Protein AF-A0A7W9N186-F1 (afdb_monomer_lite)

Radius of gyration: 28.26 Å; chains: 1; bounding box: 54×53×99 Å

Sequence (153 aa):
MPAFASPSAPASRRRRRALAALLAVVVVVHLVVLYLPGNDVPQTGFEVPGLDKAIHVLAFAVPTWAAVRLGSSWWWALPFAVHAPVSEAVQHAWVPLRTGDAWDMVADLAGVVLGAALAWRAVRREVEAPGEVGEVGEVGRGDRIGGSGRPGV

Structure (mmCIF, N/CA/C/O backbone):
data_AF-A0A7W9N186-F1
#
_entry.id   AF-A0A7W9N186-F1
#
loop_
_atom_site.group_PDB
_atom_site.id
_atom_site.type_symbol
_atom_site.label_atom_id
_atom_site.label_alt_id
_atom_site.label_comp_id
_atom_site.label_asym_id
_atom_site.label_entity_id
_atom_site.label_seq_id
_atom_site.pdbx_PDB_ins_code
_atom_site.Cartn_x
_atom_site.Cartn_y
_atom_site.Cartn_z
_atom_site.occupancy
_atom_site.B_iso_or_equiv
_atom_site.auth_seq_id
_atom_site.auth_comp_id
_atom_site.auth_asym_id
_atom_site.auth_atom_id
_atom_site.pdbx_PDB_model_num
ATOM 1 N N . MET A 1 1 ? -30.968 0.564 40.160 1.00 49.94 1 MET A N 1
ATOM 2 C CA . MET A 1 1 ? -29.698 0.195 39.500 1.00 49.94 1 MET A CA 1
ATOM 3 C C . MET A 1 1 ? -29.738 0.752 38.086 1.00 49.94 1 MET A C 1
ATOM 5 O O . MET A 1 1 ? -30.645 0.351 37.365 1.00 49.94 1 MET A O 1
ATOM 9 N N . PRO A 1 2 ? -28.892 1.720 37.699 1.00 51.88 2 PRO A N 1
ATOM 10 C CA . PRO A 1 2 ? -28.936 2.245 36.340 1.00 51.88 2 PRO A CA 1
ATOM 11 C C . PRO A 1 2 ? -28.386 1.189 35.373 1.00 51.88 2 PRO A C 1
ATOM 13 O O . PRO A 1 2 ? -27.318 0.621 35.593 1.00 51.88 2 PRO A O 1
ATOM 16 N N . ALA A 1 3 ? -29.157 0.890 34.331 1.00 57.31 3 ALA A N 1
ATOM 17 C CA . ALA A 1 3 ? -28.749 -0.000 33.258 1.00 57.31 3 ALA A CA 1
ATOM 18 C C . ALA A 1 3 ? -27.719 0.724 32.381 1.00 57.31 3 ALA A C 1
ATOM 20 O O . ALA A 1 3 ? -28.034 1.740 31.762 1.00 57.31 3 ALA A O 1
ATOM 21 N N . PHE A 1 4 ? -26.492 0.206 32.320 1.00 60.34 4 PHE A N 1
ATOM 22 C CA . PHE A 1 4 ? -25.517 0.648 31.330 1.00 60.34 4 PHE A CA 1
ATOM 23 C C . PHE A 1 4 ? -26.058 0.320 29.934 1.00 60.34 4 PHE A C 1
ATOM 25 O O . PHE A 1 4 ? -26.233 -0.850 29.583 1.00 60.34 4 PHE A O 1
ATOM 32 N N . ALA A 1 5 ? -26.346 1.351 29.139 1.00 54.47 5 ALA A N 1
ATOM 33 C CA . ALA A 1 5 ? -26.659 1.183 27.729 1.00 54.47 5 ALA A CA 1
ATOM 34 C C . ALA A 1 5 ? -25.473 0.478 27.055 1.00 54.47 5 ALA A C 1
ATOM 36 O O . ALA A 1 5 ? -24.357 0.995 27.026 1.00 54.47 5 ALA A O 1
ATOM 37 N N . SER A 1 6 ? -25.699 -0.735 26.551 1.00 54.97 6 SER A N 1
ATOM 38 C CA . SER A 1 6 ? -24.671 -1.455 25.804 1.00 54.97 6 SER A CA 1
ATOM 39 C C . SER A 1 6 ? -24.334 -0.662 24.536 1.00 54.97 6 SER A C 1
ATOM 41 O O . SER A 1 6 ? -25.259 -0.205 23.857 1.00 54.97 6 SER A O 1
ATOM 43 N N . PRO A 1 7 ? -23.048 -0.494 24.175 1.00 55.56 7 PRO A N 1
ATOM 44 C CA . PRO A 1 7 ? -22.680 0.190 22.943 1.00 55.56 7 PRO A CA 1
ATOM 45 C C . PRO A 1 7 ? -23.362 -0.463 21.733 1.00 55.56 7 PRO A C 1
ATOM 47 O O . PRO A 1 7 ? -23.608 -1.672 21.702 1.00 55.56 7 PRO A O 1
ATOM 50 N N . SER A 1 8 ? -23.665 0.347 20.719 1.00 53.75 8 SER A N 1
ATOM 51 C CA . SER A 1 8 ? -24.401 -0.021 19.507 1.00 53.75 8 SER A CA 1
ATOM 52 C C . SER A 1 8 ? -23.655 -1.066 18.651 1.00 53.75 8 SER A C 1
ATOM 54 O O . SER A 1 8 ? -23.063 -0.783 17.608 1.00 53.75 8 SER A O 1
ATOM 56 N N . ALA A 1 9 ? -23.754 -2.337 19.051 1.00 62.69 9 ALA A N 1
ATOM 57 C CA . ALA A 1 9 ? -23.186 -3.514 18.388 1.00 62.69 9 ALA A CA 1
ATOM 58 C C . ALA A 1 9 ? -23.386 -3.625 16.850 1.00 62.69 9 ALA A C 1
ATOM 60 O O . ALA A 1 9 ? -22.515 -4.201 16.190 1.00 62.69 9 ALA A O 1
ATOM 61 N N . PRO A 1 10 ? -24.471 -3.125 16.212 1.00 67.56 10 PRO A N 1
ATOM 62 C CA . PRO A 1 10 ? -24.579 -3.162 14.749 1.00 67.56 10 PRO A CA 1
ATOM 63 C C . PRO A 1 10 ? -23.623 -2.203 14.016 1.00 67.56 10 PRO A C 1
ATOM 65 O O . PRO A 1 10 ? -23.173 -2.537 12.916 1.00 67.56 10 PRO A O 1
ATOM 68 N N . ALA A 1 11 ? -23.277 -1.048 14.594 1.00 73.75 11 ALA A N 1
ATOM 69 C CA . ALA A 1 11 ? -22.436 -0.044 13.933 1.00 73.75 11 ALA A CA 1
ATOM 70 C C . ALA A 1 11 ? -20.978 -0.520 13.796 1.00 73.75 11 ALA A C 1
ATOM 72 O O . ALA A 1 11 ? -20.377 -0.413 12.724 1.00 73.75 11 ALA A O 1
ATOM 73 N N . SER A 1 12 ? -20.437 -1.153 14.843 1.00 82.25 12 SE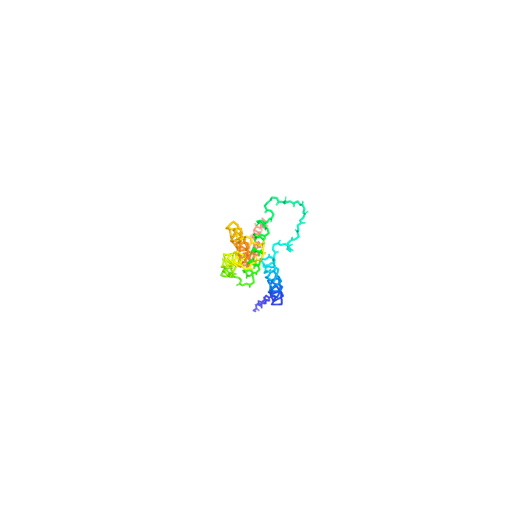R A N 1
ATOM 74 C CA . SER A 1 12 ? -19.079 -1.714 14.839 1.00 82.25 12 SER A CA 1
ATOM 75 C C . SER A 1 12 ? -18.922 -2.868 13.840 1.00 82.25 12 SER A C 1
ATOM 77 O O . SER A 1 12 ? -17.916 -2.944 13.127 1.00 82.25 12 SER A O 1
ATOM 79 N N . ARG A 1 13 ? -19.942 -3.730 13.710 1.00 89.19 13 ARG A N 1
ATOM 80 C CA . ARG A 1 13 ? -19.977 -4.808 12.706 1.00 89.19 13 ARG A CA 1
ATOM 81 C C . ARG A 1 13 ? -20.021 -4.273 11.276 1.00 89.19 13 ARG A C 1
ATOM 83 O O . ARG A 1 13 ? -19.281 -4.773 10.431 1.00 89.19 13 ARG A O 1
ATOM 90 N N . ARG A 1 14 ? -20.843 -3.254 10.996 1.00 91.81 14 ARG A N 1
ATOM 91 C CA . ARG A 1 14 ? -20.904 -2.612 9.668 1.00 91.81 14 ARG A CA 1
ATOM 92 C C . ARG A 1 14 ? -19.562 -1.993 9.281 1.00 91.81 14 ARG A C 1
ATOM 94 O O . ARG A 1 14 ? -19.078 -2.263 8.187 1.00 91.81 14 ARG A O 1
ATOM 101 N N . ARG A 1 15 ? -18.919 -1.261 10.198 1.00 91.19 15 ARG A N 1
ATOM 102 C CA . ARG A 1 15 ? -17.581 -0.683 9.983 1.00 91.19 15 ARG A CA 1
ATOM 103 C C . ARG A 1 15 ? -16.527 -1.750 9.684 1.00 91.19 15 ARG A C 1
ATOM 105 O O . ARG A 1 15 ? -15.769 -1.594 8.735 1.00 91.19 15 ARG A O 1
ATOM 112 N N . ARG A 1 16 ? -16.485 -2.846 10.452 1.00 93.62 16 ARG A N 1
ATOM 113 C CA . ARG A 1 16 ? -15.552 -3.961 10.193 1.00 93.62 16 ARG A CA 1
ATOM 114 C C . ARG A 1 16 ? -15.772 -4.590 8.816 1.00 93.62 16 ARG A C 1
ATOM 116 O O . ARG A 1 16 ? -14.800 -4.821 8.111 1.00 93.62 16 ARG A O 1
ATOM 123 N N . ARG A 1 17 ? -17.026 -4.822 8.412 1.00 96.12 17 ARG A N 1
ATOM 124 C CA . ARG A 1 17 ? -17.348 -5.344 7.071 1.00 96.12 17 ARG A CA 1
ATOM 125 C C . ARG A 1 17 ? -16.917 -4.386 5.963 1.00 96.12 17 ARG A C 1
ATOM 127 O O . ARG A 1 17 ? -16.336 -4.838 4.987 1.00 96.12 17 ARG A O 1
ATOM 134 N N . ALA A 1 18 ? -17.152 -3.086 6.133 1.00 95.75 18 ALA A N 1
ATOM 135 C CA . ALA A 1 18 ? -16.714 -2.075 5.175 1.00 95.75 18 ALA A CA 1
ATOM 136 C C . ALA A 1 18 ? -15.183 -2.034 5.044 1.00 95.75 18 ALA A C 1
ATOM 138 O O . ALA A 1 18 ? -14.674 -2.007 3.932 1.00 95.75 18 ALA A O 1
ATOM 139 N N . LEU A 1 19 ? -14.448 -2.103 6.160 1.00 95.31 19 LEU A N 1
ATOM 140 C CA . LEU A 1 19 ? -12.982 -2.177 6.147 1.00 95.31 19 LEU A CA 1
ATOM 141 C C . LEU A 1 19 ? -12.462 -3.471 5.513 1.00 95.31 19 LEU A C 1
ATOM 143 O O . LEU A 1 19 ? -11.478 -3.425 4.790 1.00 95.31 19 LEU A O 1
ATOM 147 N N . ALA A 1 20 ? -13.117 -4.608 5.754 1.00 97.31 20 ALA A N 1
ATOM 148 C CA . ALA A 1 20 ? -12.754 -5.872 5.117 1.00 97.31 20 ALA A CA 1
ATOM 149 C C . ALA A 1 20 ? -13.001 -5.841 3.601 1.00 97.31 20 ALA A C 1
ATOM 151 O O . ALA A 1 20 ? -12.138 -6.261 2.836 1.00 97.31 20 ALA A O 1
ATOM 152 N N . ALA A 1 21 ? -14.143 -5.302 3.167 1.00 97.44 21 ALA A N 1
ATOM 153 C CA . ALA A 1 21 ? -14.447 -5.121 1.750 1.00 97.44 21 ALA A CA 1
ATOM 154 C C . ALA A 1 21 ? -13.457 -4.154 1.088 1.00 97.44 21 ALA A C 1
ATOM 156 O O . ALA A 1 21 ? -12.928 -4.458 0.023 1.00 97.44 21 ALA A O 1
ATOM 157 N N . LEU A 1 22 ? -13.154 -3.032 1.753 1.00 97.06 22 LEU A N 1
ATOM 158 C CA . LEU A 1 22 ? -12.128 -2.094 1.311 1.00 97.06 22 LEU A CA 1
ATOM 159 C C . LEU A 1 22 ? -10.788 -2.807 1.159 1.00 97.06 22 LEU A C 1
ATOM 161 O O . LEU A 1 22 ? -10.222 -2.744 0.078 1.00 97.06 22 LEU A O 1
ATOM 165 N N . LEU A 1 23 ? -10.319 -3.503 2.202 1.00 97.56 23 LEU A N 1
ATOM 166 C CA . LEU A 1 23 ? -9.050 -4.232 2.195 1.00 97.56 23 LEU A CA 1
ATOM 167 C C . LEU A 1 23 ? -8.978 -5.214 1.022 1.00 97.56 23 LEU A C 1
ATOM 169 O O . LEU A 1 23 ? -7.986 -5.222 0.305 1.00 97.56 23 LEU A O 1
ATOM 173 N N . ALA A 1 24 ? -10.034 -5.999 0.799 1.00 98.12 24 ALA A N 1
ATOM 174 C CA . ALA A 1 24 ? -10.091 -6.938 -0.316 1.00 98.12 24 ALA A CA 1
ATOM 175 C C . ALA A 1 24 ? -9.931 -6.227 -1.669 1.00 98.12 24 ALA A C 1
ATOM 177 O O . ALA A 1 24 ? -9.094 -6.625 -2.474 1.00 98.12 24 ALA A O 1
ATOM 178 N N . VAL A 1 25 ? -10.681 -5.144 -1.896 1.00 98.06 25 VAL A N 1
ATOM 179 C CA . VAL A 1 25 ? -10.594 -4.362 -3.138 1.00 98.06 25 VAL A CA 1
ATOM 180 C C . VAL A 1 25 ? -9.202 -3.761 -3.314 1.00 98.06 25 VAL A C 1
ATOM 182 O O . VAL A 1 25 ? -8.608 -3.910 -4.378 1.00 98.06 25 VAL A O 1
ATOM 185 N N . VAL A 1 26 ? -8.651 -3.112 -2.285 1.00 97.06 26 VAL A N 1
ATOM 186 C CA . VAL A 1 26 ? -7.347 -2.444 -2.406 1.00 97.06 26 VAL A CA 1
ATOM 187 C C . VAL A 1 26 ? -6.197 -3.436 -2.532 1.00 97.06 26 VAL A C 1
ATOM 189 O O . VAL A 1 26 ? -5.226 -3.109 -3.195 1.00 97.06 26 VAL A O 1
ATOM 192 N N . VAL A 1 27 ? -6.305 -4.649 -1.978 1.00 97.88 27 VAL A N 1
ATOM 193 C CA . VAL A 1 27 ? -5.327 -5.726 -2.209 1.00 97.88 27 VAL A CA 1
ATOM 194 C C . VAL A 1 27 ? -5.387 -6.212 -3.654 1.00 97.88 27 VAL A C 1
ATOM 196 O O . VAL A 1 27 ? -4.343 -6.378 -4.273 1.00 97.88 27 VAL A O 1
ATOM 199 N N . VAL A 1 28 ? -6.582 -6.393 -4.225 1.00 97.75 28 VAL A N 1
ATOM 200 C CA . VAL A 1 28 ? -6.709 -6.750 -5.648 1.00 97.75 28 VAL A CA 1
ATOM 201 C C . VAL A 1 28 ? -6.090 -5.666 -6.529 1.00 97.75 28 VAL A C 1
ATOM 203 O O . VAL A 1 28 ? -5.267 -5.977 -7.384 1.00 97.75 28 VAL A O 1
ATOM 206 N N . VAL A 1 29 ? -6.426 -4.395 -6.287 1.00 96.06 29 VAL A N 1
ATOM 207 C CA . VAL A 1 29 ? -5.845 -3.262 -7.027 1.00 96.06 29 VAL A CA 1
ATOM 208 C C . VAL A 1 29 ? -4.326 -3.213 -6.857 1.00 96.06 29 VAL A C 1
ATOM 210 O O . VAL A 1 29 ? -3.617 -3.068 -7.843 1.00 96.06 29 VAL A O 1
ATOM 213 N N . HIS A 1 30 ? -3.823 -3.384 -5.636 1.00 96.50 30 HIS A N 1
ATOM 214 C CA . HIS A 1 30 ? -2.395 -3.420 -5.325 1.00 96.50 30 HIS A CA 1
ATOM 215 C C . HIS A 1 30 ? -1.651 -4.502 -6.122 1.00 96.50 30 HIS A C 1
ATOM 217 O O . HIS A 1 30 ? -0.635 -4.214 -6.750 1.00 96.50 30 HIS A O 1
ATOM 223 N N . LEU A 1 31 ? -2.185 -5.727 -6.164 1.00 95.94 31 LEU A N 1
ATOM 224 C CA . LEU A 1 31 ? -1.590 -6.822 -6.933 1.00 95.94 31 LEU A CA 1
ATOM 225 C C . LEU A 1 31 ? -1.617 -6.542 -8.439 1.00 95.94 31 LEU A C 1
ATOM 227 O O . LEU A 1 31 ? -0.628 -6.796 -9.120 1.00 95.94 31 LEU A O 1
ATOM 231 N N . VAL A 1 32 ? -2.719 -5.992 -8.958 1.00 93.62 32 VAL A N 1
ATOM 232 C CA . VAL A 1 32 ? -2.804 -5.600 -10.371 1.00 93.62 32 VAL A CA 1
ATOM 233 C C . VAL A 1 32 ? -1.753 -4.540 -10.690 1.00 93.62 32 VAL A C 1
ATOM 235 O O . VAL A 1 32 ? -0.990 -4.726 -11.625 1.00 93.62 32 VAL A O 1
ATOM 238 N N . VAL A 1 33 ? -1.656 -3.471 -9.897 1.00 91.25 33 VAL A N 1
ATOM 239 C CA . VAL A 1 33 ? -0.692 -2.380 -10.122 1.00 91.25 33 VAL A CA 1
ATOM 240 C C . VAL A 1 33 ? 0.754 -2.887 -10.147 1.00 91.25 33 VAL A C 1
ATOM 242 O O . VAL A 1 33 ? 1.531 -2.448 -10.994 1.00 91.25 33 VAL A O 1
ATOM 245 N N . LEU A 1 34 ? 1.114 -3.821 -9.261 1.00 92.00 34 LEU A N 1
ATOM 246 C CA . LEU A 1 34 ? 2.483 -4.334 -9.173 1.00 92.00 34 LEU A CA 1
ATOM 247 C C . LEU A 1 34 ? 2.840 -5.323 -10.284 1.00 92.00 34 LEU A C 1
ATOM 249 O O . LEU A 1 34 ? 3.967 -5.306 -10.774 1.00 92.00 34 LEU A O 1
ATOM 253 N N . TYR A 1 35 ? 1.913 -6.189 -10.684 1.00 92.75 35 TYR A N 1
ATOM 254 C CA . TYR A 1 35 ? 2.229 -7.302 -11.586 1.00 92.75 35 TYR A CA 1
ATOM 255 C C . TYR A 1 35 ? 1.767 -7.095 -13.026 1.00 92.75 35 TYR A C 1
ATOM 257 O O . TYR A 1 35 ? 1.973 -7.973 -13.864 1.00 92.75 35 TYR A O 1
ATOM 265 N N . LEU A 1 36 ? 1.171 -5.943 -13.333 1.00 89.75 36 LEU A N 1
ATOM 266 C CA . LEU A 1 36 ? 0.857 -5.580 -14.705 1.00 89.75 36 LEU A CA 1
ATOM 267 C C . LEU A 1 36 ? 2.161 -5.350 -15.506 1.00 89.75 36 LEU A C 1
ATOM 269 O O . LEU A 1 36 ? 3.057 -4.646 -15.016 1.00 89.75 36 LEU A O 1
ATOM 273 N N . PRO A 1 37 ? 2.281 -5.915 -16.725 1.00 85.62 37 PRO A N 1
ATOM 274 C CA . PRO A 1 37 ? 3.409 -5.657 -17.616 1.00 85.62 37 PRO A CA 1
ATOM 275 C C . PRO A 1 37 ? 3.649 -4.159 -17.831 1.00 85.62 37 PRO A C 1
ATOM 277 O O . PRO A 1 37 ? 2.708 -3.365 -17.872 1.00 85.62 37 PRO A O 1
ATOM 280 N N . GLY A 1 38 ? 4.911 -3.754 -17.995 1.00 79.19 38 GLY A N 1
ATOM 281 C CA . GLY A 1 38 ? 5.271 -2.329 -18.076 1.00 79.19 38 GLY A CA 1
ATOM 282 C C . GLY A 1 38 ? 4.596 -1.574 -19.232 1.00 79.19 38 GLY A C 1
ATOM 283 O O . GLY A 1 38 ? 4.286 -0.391 -19.108 1.00 79.19 38 GLY A O 1
ATOM 284 N N . ASN A 1 39 ? 4.308 -2.262 -20.340 1.00 77.56 39 ASN A N 1
ATOM 285 C CA . ASN A 1 39 ? 3.636 -1.706 -21.519 1.00 77.56 39 ASN A CA 1
ATOM 286 C C . ASN A 1 39 ? 2.117 -1.530 -21.350 1.00 77.56 39 ASN A C 1
ATOM 288 O O . ASN A 1 39 ? 1.497 -0.839 -22.155 1.00 77.56 39 ASN A O 1
ATOM 292 N N . ASP A 1 40 ? 1.526 -2.159 -20.336 1.00 74.81 40 ASP A N 1
ATOM 293 C CA . ASP A 1 40 ? 0.088 -2.111 -20.069 1.00 74.81 40 ASP A CA 1
ATOM 294 C C . ASP A 1 40 ? -0.267 -0.972 -19.089 1.00 74.81 40 ASP A C 1
ATOM 296 O O . ASP A 1 40 ? -1.441 -0.721 -18.805 1.00 74.81 40 ASP A O 1
ATOM 300 N N . VAL A 1 41 ? 0.738 -0.238 -18.592 1.00 69.38 41 VAL A N 1
ATOM 301 C CA . VAL A 1 41 ? 0.545 1.004 -17.835 1.00 69.38 41 VAL A CA 1
ATOM 302 C C . VAL A 1 41 ? 0.224 2.138 -18.821 1.00 69.38 41 VAL A C 1
ATOM 304 O O . VAL A 1 41 ? 1.009 2.367 -19.744 1.00 69.38 41 VAL A O 1
ATOM 307 N N . PRO A 1 42 ? -0.896 2.874 -18.658 1.00 68.44 42 PRO A N 1
ATOM 308 C CA . PRO A 1 42 ? -1.267 3.958 -19.562 1.00 68.44 42 PRO A CA 1
ATOM 309 C C . PRO A 1 42 ? -0.150 4.997 -19.701 1.00 68.44 42 PRO A C 1
ATOM 311 O O . PRO A 1 42 ? 0.170 5.722 -18.761 1.00 68.44 42 PRO A O 1
ATOM 314 N N . GLN A 1 43 ? 0.432 5.081 -20.895 1.00 67.69 43 GLN A N 1
ATOM 315 C CA . GLN A 1 43 ? 1.446 6.074 -21.227 1.00 67.69 43 GLN A CA 1
ATOM 316 C C . GLN A 1 43 ? 0.728 7.403 -21.495 1.00 67.69 43 GLN A C 1
ATOM 318 O O . GLN A 1 43 ? 0.024 7.550 -22.493 1.00 67.69 43 GLN A O 1
ATOM 323 N N . THR A 1 44 ? 0.876 8.384 -20.606 1.00 65.69 44 THR A N 1
ATOM 324 C CA . THR A 1 44 ? 0.203 9.692 -20.716 1.00 65.69 44 THR A CA 1
ATOM 325 C C . THR A 1 44 ? 0.763 10.578 -21.835 1.00 65.69 44 THR A C 1
ATOM 327 O O . THR A 1 44 ? 0.231 11.655 -22.081 1.00 65.69 44 THR A O 1
ATOM 330 N N . GLY A 1 45 ? 1.830 10.152 -22.524 1.00 70.44 45 GLY A N 1
ATOM 331 C CA . GLY A 1 45 ? 2.532 10.937 -23.550 1.00 70.44 45 GLY A CA 1
ATOM 332 C C . GLY A 1 45 ? 3.390 12.080 -22.988 1.00 70.44 45 GLY A C 1
ATOM 333 O O . GLY A 1 45 ? 4.127 12.717 -23.733 1.00 70.44 45 GLY A O 1
ATOM 334 N N . PHE A 1 46 ? 3.321 12.319 -21.676 1.00 71.38 46 PHE A N 1
ATOM 335 C CA . PHE A 1 46 ? 4.164 13.231 -20.907 1.00 71.38 46 PHE A CA 1
ATOM 336 C C . PHE A 1 46 ? 4.497 12.588 -19.556 1.00 71.38 46 PHE A C 1
ATOM 338 O O . PHE A 1 46 ? 3.622 11.995 -18.923 1.00 71.38 46 PHE A O 1
ATOM 345 N N . GLU A 1 47 ? 5.745 12.711 -19.110 1.00 75.44 47 GLU A N 1
ATOM 346 C CA . GLU A 1 47 ? 6.183 12.215 -17.803 1.00 75.44 47 GLU A CA 1
ATOM 347 C C . GLU A 1 47 ? 5.926 13.275 -16.727 1.00 75.44 47 GLU A C 1
ATOM 349 O O . GLU A 1 47 ? 6.348 14.426 -16.854 1.00 75.44 47 GLU A O 1
ATOM 354 N N . VAL A 1 48 ? 5.229 12.896 -15.652 1.00 82.25 48 VAL A N 1
ATOM 355 C CA . VAL A 1 48 ? 5.082 13.741 -14.460 1.00 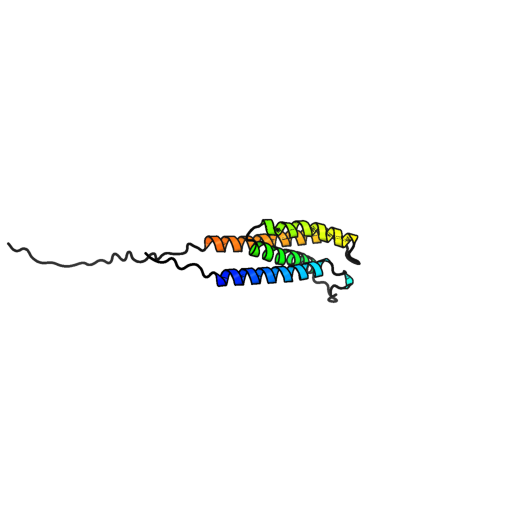82.25 48 VAL A CA 1
ATOM 356 C C . VAL A 1 48 ? 6.200 13.375 -13.479 1.00 82.25 48 VAL A C 1
ATOM 358 O O . VAL A 1 48 ? 6.214 12.239 -12.992 1.00 82.25 48 VAL A O 1
ATOM 361 N N . PRO A 1 49 ? 7.123 14.300 -13.148 1.00 84.50 49 PRO A N 1
ATOM 362 C CA . PRO A 1 49 ? 8.234 14.001 -12.251 1.00 84.50 49 PRO A CA 1
ATOM 363 C C . PRO A 1 49 ? 7.755 13.446 -10.904 1.00 84.50 49 PRO A C 1
ATOM 365 O O . PRO A 1 49 ? 6.948 14.068 -10.216 1.00 84.50 49 PRO A O 1
ATOM 368 N N . GLY A 1 50 ? 8.254 12.265 -10.527 1.00 86.06 50 GLY A N 1
ATOM 369 C CA . GLY A 1 50 ? 7.961 11.618 -9.243 1.00 86.06 50 GLY A CA 1
ATOM 370 C C . GLY A 1 50 ? 6.583 10.955 -9.116 1.00 86.06 50 GLY A C 1
ATOM 371 O O . GLY A 1 50 ? 6.310 10.365 -8.071 1.00 86.06 50 GLY A O 1
ATOM 372 N N . LEU A 1 51 ? 5.724 11.007 -10.144 1.00 89.50 51 LEU A N 1
ATOM 373 C CA . LEU A 1 51 ? 4.403 10.362 -10.114 1.00 89.50 51 LEU A CA 1
ATOM 374 C C . LEU A 1 51 ? 4.506 8.851 -9.893 1.00 89.50 51 LEU A C 1
ATOM 376 O O . LEU A 1 51 ? 3.745 8.296 -9.107 1.00 89.50 51 LEU A O 1
ATOM 380 N N . ASP A 1 52 ? 5.470 8.212 -10.543 1.00 88.12 52 ASP A N 1
ATOM 381 C CA . ASP A 1 52 ? 5.756 6.787 -10.392 1.00 88.12 52 ASP A CA 1
ATOM 382 C C . ASP A 1 52 ? 6.009 6.405 -8.919 1.00 88.12 52 ASP A C 1
ATOM 384 O O . ASP A 1 52 ? 5.276 5.607 -8.331 1.00 88.12 52 ASP A O 1
ATOM 388 N N . LYS A 1 53 ? 6.924 7.114 -8.246 1.00 91.69 53 LYS A N 1
ATOM 389 C CA . LYS A 1 53 ? 7.199 6.902 -6.815 1.00 91.69 53 LYS A CA 1
ATOM 390 C C . LYS A 1 53 ? 5.985 7.199 -5.931 1.00 91.69 53 LYS A C 1
ATOM 392 O O . LYS A 1 53 ? 5.773 6.525 -4.924 1.00 91.69 53 LYS A O 1
ATOM 397 N N . ALA A 1 54 ? 5.161 8.186 -6.289 1.00 94.31 54 ALA A N 1
ATOM 398 C CA . ALA A 1 54 ? 3.921 8.463 -5.568 1.00 94.31 54 ALA A CA 1
ATOM 399 C C . ALA A 1 54 ? 2.911 7.309 -5.698 1.00 94.31 54 ALA A C 1
ATOM 401 O O . ALA A 1 54 ? 2.248 6.970 -4.715 1.00 94.31 54 ALA A O 1
ATOM 402 N N . ILE A 1 55 ? 2.816 6.680 -6.873 1.00 93.12 55 ILE A N 1
ATOM 403 C CA . ILE A 1 55 ? 1.989 5.488 -7.094 1.00 93.12 55 ILE A CA 1
ATOM 404 C C . ILE A 1 55 ? 2.487 4.335 -6.220 1.00 93.12 55 ILE A C 1
ATOM 406 O O . ILE A 1 55 ? 1.666 3.740 -5.527 1.00 93.12 55 ILE A O 1
ATOM 410 N N . HIS A 1 56 ? 3.796 4.080 -6.170 1.00 95.06 56 HIS A N 1
ATOM 411 C CA . HIS A 1 56 ? 4.408 3.069 -5.295 1.00 95.06 56 HIS A CA 1
ATOM 412 C C . HIS A 1 56 ? 4.067 3.290 -3.809 1.00 95.06 56 HIS A C 1
ATOM 414 O O . HIS A 1 56 ? 3.481 2.425 -3.146 1.00 95.06 56 HIS A O 1
ATOM 420 N N . VAL A 1 57 ? 4.286 4.512 -3.303 1.00 97.94 57 VAL A N 1
ATOM 421 C CA . VAL A 1 57 ? 3.923 4.889 -1.924 1.00 97.94 57 VAL A CA 1
ATOM 422 C C . VAL A 1 57 ? 2.439 4.629 -1.650 1.00 97.94 57 VAL A C 1
ATOM 424 O O . VAL A 1 57 ? 2.093 4.041 -0.624 1.00 97.94 57 VAL A O 1
ATOM 427 N N . LEU A 1 58 ? 1.540 5.057 -2.541 1.00 97.56 58 LEU A N 1
ATOM 428 C CA . LEU A 1 58 ? 0.096 4.888 -2.357 1.00 97.56 58 LEU A CA 1
ATOM 429 C C . LEU A 1 58 ? -0.337 3.422 -2.459 1.00 97.56 58 LEU A C 1
ATOM 431 O O . LEU A 1 58 ? -1.173 2.981 -1.661 1.00 97.56 58 LEU A O 1
ATOM 435 N N . ALA A 1 59 ? 0.249 2.670 -3.392 1.00 96.81 59 ALA A N 1
ATOM 436 C CA . ALA A 1 59 ? -0.027 1.260 -3.612 1.00 96.81 59 ALA A CA 1
ATOM 437 C C . ALA A 1 59 ? 0.257 0.438 -2.354 1.00 96.81 59 ALA A C 1
ATOM 439 O O . ALA A 1 59 ? -0.503 -0.483 -2.074 1.00 96.81 59 ALA A O 1
ATOM 440 N N . PHE A 1 60 ? 1.265 0.794 -1.553 1.00 98.44 60 PHE A N 1
ATOM 441 C CA . PHE A 1 60 ? 1.546 0.134 -0.274 1.00 98.44 60 PHE A CA 1
ATOM 442 C C . PHE A 1 60 ? 0.865 0.791 0.936 1.00 98.44 60 PHE A C 1
ATOM 444 O O . PHE A 1 60 ? 0.433 0.087 1.856 1.00 98.44 60 PHE A O 1
ATOM 451 N N . ALA A 1 61 ? 0.702 2.118 0.956 1.00 98.56 61 ALA A N 1
ATOM 452 C CA . ALA A 1 61 ? 0.121 2.828 2.097 1.00 98.56 61 ALA A CA 1
ATOM 453 C C . ALA A 1 61 ? -1.358 2.500 2.318 1.00 98.56 61 ALA A C 1
ATOM 455 O O . ALA A 1 61 ? -1.774 2.260 3.454 1.00 98.56 61 ALA A O 1
ATOM 456 N N . VAL A 1 62 ? -2.160 2.477 1.251 1.00 98.44 62 VAL A N 1
ATOM 457 C CA . VAL A 1 62 ? -3.612 2.262 1.332 1.00 98.44 62 VAL A CA 1
ATOM 458 C C . VAL A 1 62 ? -3.977 0.869 1.873 1.00 98.44 62 VAL A C 1
ATOM 460 O O . VAL A 1 62 ? -4.737 0.806 2.849 1.00 98.44 62 VAL A O 1
ATOM 463 N N . PRO A 1 63 ? -3.465 -0.253 1.325 1.00 98.31 63 PRO A N 1
ATOM 464 C CA . PRO A 1 63 ? -3.790 -1.576 1.854 1.00 98.31 63 PRO A CA 1
ATOM 465 C C . PRO A 1 63 ? -3.202 -1.801 3.252 1.00 98.31 63 PRO A C 1
ATOM 467 O O . PRO A 1 63 ? -3.898 -2.348 4.112 1.00 98.31 63 PRO A O 1
ATOM 470 N N . THR A 1 64 ? -1.998 -1.287 3.538 1.00 98.75 64 THR A N 1
ATOM 471 C CA . THR A 1 64 ? -1.417 -1.332 4.891 1.00 98.75 64 THR A CA 1
ATOM 472 C C . THR A 1 64 ? -2.308 -0.612 5.899 1.00 98.75 64 THR A C 1
ATOM 474 O O . THR A 1 64 ? -2.616 -1.149 6.966 1.00 98.75 64 THR A O 1
ATOM 477 N N . TRP A 1 65 ? -2.777 0.592 5.556 1.00 98.62 65 TRP A N 1
ATOM 478 C CA . TRP A 1 65 ? -3.686 1.356 6.403 1.00 98.62 65 TRP A CA 1
ATOM 479 C C . TRP A 1 65 ? -4.974 0.576 6.681 1.00 98.62 65 TRP A C 1
ATOM 481 O O . TRP A 1 65 ? -5.389 0.460 7.837 1.00 98.62 65 TRP A O 1
ATOM 491 N N . ALA A 1 66 ? -5.590 -0.000 5.644 1.00 98.12 66 ALA A N 1
ATOM 492 C CA . ALA A 1 66 ? -6.826 -0.765 5.775 1.00 98.12 66 ALA A CA 1
ATOM 493 C C . ALA A 1 66 ? -6.639 -2.012 6.659 1.00 98.12 66 ALA A C 1
ATOM 495 O O . ALA A 1 66 ? -7.472 -2.272 7.532 1.00 98.12 66 ALA A O 1
ATOM 496 N N . ALA A 1 67 ? -5.529 -2.737 6.497 1.00 98.06 67 ALA A N 1
ATOM 497 C CA . ALA A 1 67 ? -5.208 -3.927 7.279 1.00 98.06 67 ALA A CA 1
ATOM 498 C C . ALA A 1 67 ? -4.987 -3.602 8.763 1.00 98.06 67 ALA A C 1
ATOM 500 O O . ALA A 1 67 ? -5.615 -4.212 9.632 1.00 98.06 67 ALA A O 1
ATOM 501 N N . VAL A 1 68 ? -4.179 -2.582 9.069 1.00 98.25 68 VAL A N 1
ATOM 502 C CA . VAL A 1 68 ? -3.931 -2.140 10.453 1.00 98.25 68 VAL A CA 1
ATOM 503 C C . VAL A 1 68 ? -5.211 -1.599 11.100 1.00 98.25 68 VAL A C 1
ATOM 505 O O . VAL A 1 68 ? -5.465 -1.872 12.272 1.00 98.25 68 VAL A O 1
ATOM 508 N N . ARG A 1 69 ? -6.068 -0.886 10.355 1.00 97.19 69 ARG A N 1
ATOM 509 C CA . ARG A 1 69 ? -7.380 -0.410 10.844 1.00 97.19 69 ARG A CA 1
ATOM 510 C C . ARG A 1 69 ? -8.339 -1.552 11.159 1.00 97.19 69 ARG A C 1
ATOM 512 O O . ARG A 1 69 ? -9.060 -1.478 12.154 1.00 97.19 69 ARG A O 1
ATOM 519 N N . LEU A 1 70 ? -8.376 -2.575 10.309 1.00 96.38 70 LEU A N 1
ATOM 520 C CA . LEU A 1 70 ? -9.249 -3.735 10.470 1.00 96.38 70 LEU A CA 1
ATOM 521 C C . LEU A 1 70 ? -8.795 -4.632 11.627 1.00 96.38 70 LEU A C 1
ATOM 523 O O . LEU A 1 70 ? -9.625 -5.095 12.414 1.00 96.38 70 LEU A O 1
ATOM 527 N N . GLY A 1 71 ? -7.489 -4.868 11.714 1.00 95.50 71 GLY A N 1
ATOM 528 C CA . GLY A 1 71 ? -6.867 -5.754 12.688 1.00 95.50 71 GLY A CA 1
ATOM 529 C C . GLY A 1 71 ? -6.471 -5.088 14.007 1.00 95.50 71 GLY A C 1
ATOM 530 O O . GLY A 1 71 ? -6.107 -5.787 14.949 1.00 95.50 71 GLY A O 1
ATOM 531 N N . SER A 1 72 ? -6.544 -3.755 14.081 1.00 95.50 72 SER A N 1
ATOM 532 C CA . SER A 1 72 ? -6.224 -2.937 15.261 1.00 95.50 72 SER A CA 1
ATOM 533 C C . SER A 1 72 ? -4.835 -3.211 15.857 1.00 95.50 72 SER A C 1
ATOM 535 O O . SER A 1 72 ? -4.639 -3.096 17.063 1.00 95.50 72 SER A O 1
ATOM 537 N N . SER A 1 73 ? -3.861 -3.581 15.021 1.00 95.06 73 SER A N 1
ATOM 538 C CA . SER A 1 73 ? -2.501 -3.922 15.447 1.00 95.06 73 SER A CA 1
ATOM 539 C C . SER A 1 73 ? -1.489 -3.615 14.347 1.00 95.06 73 SER A C 1
ATOM 541 O O . SER A 1 73 ? -1.767 -3.830 13.168 1.00 95.06 73 SER A O 1
ATOM 543 N N . TRP A 1 74 ? -0.307 -3.132 14.733 1.00 95.06 74 TRP A N 1
ATOM 544 C CA . TRP A 1 74 ? 0.774 -2.797 13.801 1.00 95.06 74 TRP A CA 1
ATOM 545 C C . TRP A 1 74 ? 1.334 -4.024 13.068 1.00 95.06 74 TRP A C 1
ATOM 547 O O . TRP A 1 74 ? 1.827 -3.891 11.953 1.00 95.06 74 TRP A O 1
ATOM 557 N N . TRP A 1 75 ? 1.189 -5.224 13.644 1.00 97.31 75 TRP A N 1
ATOM 558 C CA . TRP A 1 75 ? 1.621 -6.485 13.033 1.00 97.31 75 TRP A CA 1
ATOM 559 C C . TRP A 1 75 ? 0.965 -6.757 11.673 1.00 97.31 75 TRP A C 1
ATOM 561 O O . TRP A 1 75 ? 1.549 -7.433 10.831 1.00 97.31 75 TRP A O 1
ATOM 571 N N . TRP A 1 76 ? -0.207 -6.172 11.415 1.00 97.94 76 TRP A N 1
ATOM 572 C CA . TRP A 1 76 ? -0.881 -6.265 10.118 1.00 97.94 76 TRP A CA 1
ATOM 573 C C . TRP A 1 76 ? -0.172 -5.508 8.986 1.00 97.94 76 TRP A C 1
ATOM 575 O O . TRP A 1 76 ? -0.549 -5.677 7.831 1.00 97.94 76 TRP A O 1
ATOM 585 N N . ALA A 1 77 ? 0.860 -4.715 9.286 1.00 98.00 77 ALA A N 1
ATOM 586 C CA . ALA A 1 77 ? 1.731 -4.117 8.277 1.00 98.00 77 ALA A CA 1
ATOM 587 C C . ALA A 1 77 ? 2.818 -5.081 7.768 1.00 98.00 77 ALA A C 1
ATOM 589 O O . ALA A 1 77 ? 3.346 -4.870 6.680 1.00 98.00 77 ALA A O 1
ATOM 590 N N . LEU A 1 78 ? 3.145 -6.146 8.518 1.00 98.31 78 LEU A N 1
ATOM 591 C CA . LEU A 1 78 ? 4.232 -7.062 8.156 1.00 98.31 78 LEU A CA 1
ATOM 592 C C . LEU A 1 78 ? 4.079 -7.713 6.775 1.00 98.31 78 LEU A C 1
ATOM 594 O O . LEU A 1 78 ? 5.082 -7.755 6.067 1.00 98.31 78 LEU A O 1
ATOM 598 N N . PRO A 1 79 ? 2.891 -8.197 6.350 1.00 98.38 79 PRO A N 1
ATOM 599 C CA . PRO A 1 79 ? 2.756 -8.802 5.029 1.00 98.38 79 PRO A CA 1
ATOM 600 C C . PRO A 1 79 ? 3.177 -7.840 3.916 1.00 98.38 79 PRO A C 1
ATOM 602 O O . PRO A 1 79 ? 3.897 -8.240 3.014 1.00 98.38 79 PRO A O 1
ATOM 605 N N .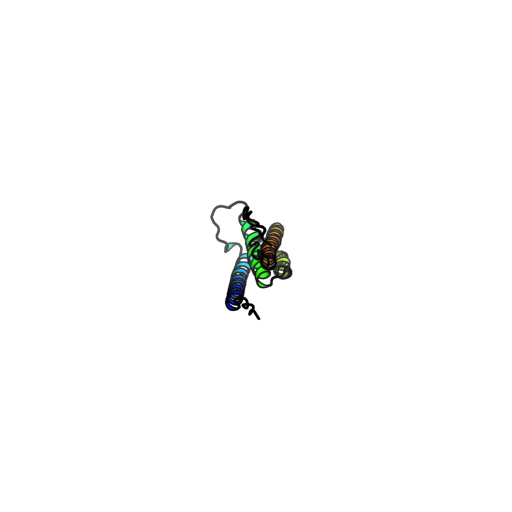 PHE A 1 80 ? 2.808 -6.563 4.031 1.00 98.44 80 PHE A N 1
ATOM 606 C CA . PHE A 1 80 ? 3.167 -5.528 3.061 1.00 98.44 80 PHE A CA 1
ATOM 607 C C . PHE A 1 80 ? 4.642 -5.123 3.160 1.00 98.44 80 PHE A C 1
ATOM 609 O O . PHE A 1 80 ? 5.285 -4.912 2.140 1.00 98.44 80 PHE A O 1
ATOM 616 N N . ALA A 1 81 ? 5.204 -5.079 4.373 1.00 98.38 81 ALA A N 1
ATOM 617 C CA . ALA A 1 81 ? 6.630 -4.813 4.578 1.00 98.38 81 ALA A CA 1
ATOM 618 C C . ALA A 1 81 ? 7.523 -5.891 3.941 1.00 98.38 81 ALA A C 1
ATOM 620 O O . ALA A 1 81 ? 8.566 -5.576 3.381 1.00 98.38 81 ALA A O 1
ATOM 621 N N . VAL A 1 82 ? 7.111 -7.160 4.030 1.00 98.38 82 VAL A N 1
ATOM 622 C CA . VAL A 1 82 ? 7.789 -8.286 3.372 1.00 98.38 82 VAL A CA 1
ATOM 623 C C . VAL A 1 82 ? 7.522 -8.276 1.873 1.00 98.38 82 VAL A C 1
ATOM 625 O O . VAL A 1 82 ? 8.410 -8.595 1.088 1.00 98.38 82 VAL A O 1
ATOM 628 N N . HIS A 1 83 ? 6.305 -7.920 1.465 1.00 98.00 83 HIS A N 1
ATOM 629 C CA . HIS A 1 83 ? 5.932 -7.928 0.061 1.00 98.00 83 HIS A CA 1
ATOM 630 C C . HIS A 1 83 ? 6.694 -6.882 -0.749 1.00 98.00 83 HIS A C 1
ATOM 632 O O . HIS A 1 83 ? 7.095 -7.230 -1.841 1.00 98.00 83 HIS A O 1
ATOM 638 N N . ALA A 1 84 ? 7.011 -5.702 -0.207 1.00 97.12 84 ALA A N 1
ATOM 639 C CA . ALA A 1 84 ? 7.780 -4.659 -0.905 1.00 97.12 84 ALA A CA 1
ATOM 640 C C . ALA A 1 84 ? 9.098 -5.151 -1.565 1.00 9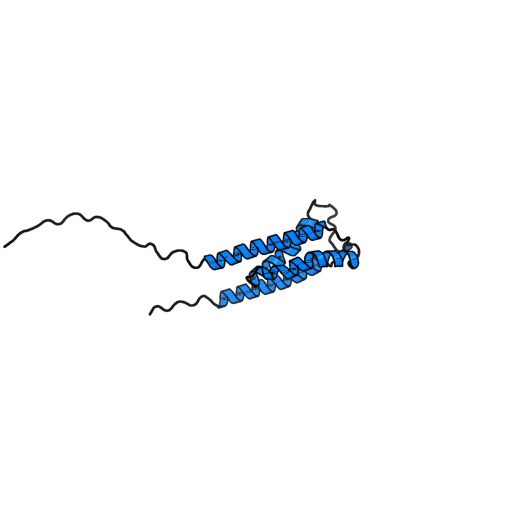7.12 84 ALA A C 1
ATOM 642 O O . ALA A 1 84 ? 9.237 -5.040 -2.781 1.00 97.12 84 ALA A O 1
ATOM 643 N N . PRO A 1 85 ? 10.065 -5.756 -0.843 1.00 96.88 85 PRO A N 1
ATOM 644 C CA . PRO A 1 85 ? 11.266 -6.306 -1.483 1.00 96.88 85 PRO A CA 1
ATOM 645 C C . PRO A 1 85 ? 10.981 -7.548 -2.344 1.00 96.88 85 PRO A C 1
ATOM 647 O O . PRO A 1 85 ? 11.707 -7.826 -3.296 1.00 96.88 85 PRO A O 1
ATOM 650 N N . VAL A 1 86 ? 9.940 -8.322 -2.019 1.00 96.81 86 VAL A N 1
ATOM 651 C CA . VAL A 1 86 ? 9.580 -9.529 -2.778 1.00 96.81 86 VAL A CA 1
ATOM 652 C C . VAL A 1 86 ? 8.950 -9.175 -4.124 1.00 96.81 86 VAL A C 1
ATOM 654 O O . VAL A 1 86 ? 9.271 -9.816 -5.119 1.00 96.81 86 VAL A O 1
ATOM 657 N N . SER A 1 87 ? 8.064 -8.179 -4.182 1.00 94.81 87 SER A N 1
ATOM 658 C CA . SER A 1 87 ? 7.427 -7.721 -5.416 1.00 94.81 87 SER A CA 1
ATOM 659 C C . SER A 1 87 ? 8.461 -7.188 -6.386 1.00 94.81 87 SER A C 1
ATOM 661 O O . SER A 1 87 ? 8.435 -7.587 -7.541 1.00 94.81 87 SER A O 1
ATOM 663 N N . GLU A 1 88 ? 9.413 -6.409 -5.886 1.00 93.50 88 GLU A N 1
ATOM 664 C CA . GLU A 1 88 ? 10.546 -5.877 -6.635 1.00 93.50 88 GLU A CA 1
ATOM 665 C C . GLU A 1 88 ? 11.414 -6.998 -7.240 1.00 93.50 88 GLU A C 1
ATOM 667 O O . GLU A 1 88 ? 11.648 -7.051 -8.450 1.00 93.50 88 GLU A O 1
ATOM 672 N N . ALA A 1 89 ? 11.807 -7.984 -6.424 1.00 94.56 89 ALA A N 1
ATOM 673 C CA . ALA A 1 89 ? 12.545 -9.152 -6.906 1.00 94.56 89 ALA A CA 1
ATOM 674 C C . ALA A 1 89 ? 11.750 -9.949 -7.957 1.00 94.56 89 ALA A C 1
ATOM 676 O O . ALA A 1 89 ? 12.316 -10.436 -8.938 1.00 94.56 89 ALA A O 1
ATOM 677 N N . VAL A 1 90 ? 10.431 -10.070 -7.770 1.00 94.19 90 VAL A N 1
ATOM 678 C CA . VAL A 1 90 ? 9.556 -10.766 -8.717 1.00 94.19 90 VAL A CA 1
ATOM 679 C C . VAL A 1 90 ? 9.406 -9.987 -10.022 1.00 94.19 90 VAL A C 1
ATOM 681 O O . VAL A 1 90 ? 9.433 -10.591 -11.093 1.00 94.19 90 VAL A O 1
ATOM 684 N N . GLN A 1 91 ? 9.272 -8.665 -9.952 1.00 93.00 91 GLN A N 1
ATOM 685 C CA . GLN A 1 91 ? 9.179 -7.791 -11.116 1.00 93.00 91 GLN A CA 1
ATOM 686 C C . GLN A 1 91 ? 10.446 -7.883 -11.957 1.00 93.00 91 GLN A C 1
ATOM 688 O O . GLN A 1 91 ? 10.350 -8.137 -13.155 1.00 93.00 91 GLN A O 1
ATOM 693 N N . HIS A 1 92 ? 11.613 -7.795 -11.316 1.00 89.94 92 HIS A N 1
ATOM 694 C CA . HIS A 1 92 ? 12.907 -7.920 -11.980 1.00 89.94 92 HIS A CA 1
ATOM 695 C C . HIS A 1 92 ? 13.096 -9.276 -12.681 1.00 89.94 92 HIS A C 1
ATOM 697 O O . HIS A 1 92 ? 13.659 -9.336 -13.771 1.00 89.94 92 HIS A O 1
ATOM 703 N N . ALA A 1 93 ? 12.649 -10.371 -12.059 1.00 92.50 93 ALA A N 1
ATOM 704 C CA . ALA A 1 93 ? 12.898 -11.719 -12.565 1.00 92.50 93 ALA A CA 1
ATOM 705 C C . ALA A 1 93 ? 11.833 -12.237 -13.547 1.00 92.50 93 ALA A C 1
ATOM 707 O O . ALA A 1 93 ? 12.161 -13.043 -14.420 1.00 92.50 93 ALA A O 1
ATOM 708 N N . TRP A 1 94 ? 10.568 -11.822 -13.405 1.00 93.12 94 TRP A N 1
ATOM 709 C CA . TRP A 1 94 ? 9.446 -12.468 -14.100 1.00 93.12 94 TRP A CA 1
ATOM 710 C C . TRP A 1 94 ? 8.424 -11.530 -14.740 1.00 93.12 94 TRP A C 1
ATOM 712 O O . TRP A 1 94 ? 7.623 -12.025 -15.533 1.00 93.12 94 TRP A O 1
ATOM 722 N N . VAL A 1 95 ? 8.407 -10.224 -14.450 1.00 87.12 95 VAL A N 1
ATOM 723 C CA . VAL A 1 95 ? 7.422 -9.319 -15.070 1.00 87.12 95 VAL A CA 1
ATOM 724 C C . VAL A 1 95 ? 8.017 -8.713 -16.346 1.00 87.12 95 VAL A C 1
ATOM 726 O O . VAL A 1 95 ? 8.989 -7.960 -16.275 1.00 87.12 95 VAL A O 1
ATOM 729 N N . PRO A 1 96 ? 7.457 -9.009 -17.535 1.00 87.00 96 PRO A N 1
ATOM 730 C CA . PRO A 1 96 ? 7.986 -8.485 -18.787 1.00 87.00 96 PRO A CA 1
ATOM 731 C C . PRO A 1 96 ? 8.005 -6.956 -18.797 1.00 87.00 96 PRO A C 1
ATOM 733 O O . PRO A 1 96 ? 7.040 -6.307 -18.387 1.00 87.00 96 PRO A O 1
ATOM 736 N N . LEU A 1 97 ? 9.098 -6.387 -19.317 1.00 83.25 97 LEU A N 1
ATOM 737 C CA . LEU A 1 97 ? 9.268 -4.939 -19.488 1.00 83.25 97 LEU A CA 1
ATOM 738 C C . LEU A 1 97 ? 9.180 -4.137 -18.173 1.00 83.25 97 LEU A C 1
ATOM 740 O O . LEU A 1 97 ? 8.931 -2.934 -18.203 1.00 83.25 97 LEU A O 1
ATOM 744 N N . ARG A 1 98 ? 9.402 -4.786 -17.024 1.00 83.56 98 ARG A N 1
ATOM 745 C CA . ARG A 1 98 ? 9.668 -4.134 -15.739 1.00 83.56 98 ARG A CA 1
ATOM 746 C C . ARG A 1 98 ? 11.140 -4.322 -15.395 1.00 83.56 98 ARG A C 1
ATOM 748 O O . ARG A 1 98 ? 11.651 -5.437 -15.381 1.00 83.56 98 ARG A O 1
ATOM 755 N N . THR A 1 99 ? 11.823 -3.223 -15.115 1.00 77.69 99 THR A N 1
ATOM 756 C CA . THR A 1 99 ? 13.134 -3.255 -14.472 1.00 77.69 99 THR A CA 1
ATOM 757 C C . THR A 1 99 ? 12.907 -3.118 -12.981 1.00 77.69 99 THR A C 1
ATOM 759 O O . THR A 1 99 ? 12.221 -2.187 -12.575 1.00 77.69 99 THR A O 1
ATOM 762 N N . GLY A 1 100 ? 13.471 -4.017 -12.181 1.00 76.81 100 GLY A N 1
ATOM 763 C CA . GLY A 1 100 ? 13.565 -3.749 -10.751 1.00 76.81 100 GLY A CA 1
ATOM 764 C C . GLY A 1 100 ? 14.380 -2.473 -10.476 1.00 76.81 100 GLY A C 1
ATOM 765 O O . GLY A 1 100 ? 15.468 -2.320 -11.045 1.00 76.81 100 GLY A O 1
ATOM 766 N N . ASP A 1 101 ? 13.855 -1.575 -9.639 1.00 87.88 101 ASP A N 1
ATOM 767 C CA . ASP A 1 101 ? 14.522 -0.398 -9.088 1.00 87.88 101 ASP A CA 1
ATOM 768 C C . ASP A 1 101 ? 14.515 -0.420 -7.543 1.00 87.88 101 ASP A C 1
ATOM 770 O O . ASP A 1 101 ? 13.480 -0.389 -6.876 1.00 87.88 101 ASP A O 1
ATOM 774 N N . ALA A 1 102 ? 15.702 -0.349 -6.933 1.00 92.44 102 ALA A N 1
ATOM 775 C CA . ALA A 1 102 ? 15.837 -0.258 -5.479 1.00 92.44 102 ALA A CA 1
ATOM 776 C C . ALA A 1 102 ? 15.103 0.959 -4.878 1.00 92.44 102 ALA A C 1
ATOM 778 O O . ALA A 1 102 ? 14.689 0.918 -3.716 1.00 92.44 102 ALA A O 1
ATOM 779 N N . TRP A 1 103 ? 14.918 2.040 -5.642 1.00 93.62 103 TRP A N 1
ATOM 780 C CA . TRP A 1 103 ? 14.132 3.190 -5.202 1.00 93.62 103 TRP A CA 1
ATOM 781 C C . TRP A 1 103 ? 12.623 2.937 -5.200 1.00 93.62 103 TRP A C 1
ATOM 783 O O . TRP A 1 103 ? 11.930 3.591 -4.419 1.00 93.62 103 TRP A O 1
ATOM 793 N N . ASP A 1 104 ? 12.112 1.996 -5.999 1.00 93.38 104 ASP A N 1
ATOM 794 C CA . ASP A 1 104 ? 10.721 1.530 -5.893 1.00 93.38 104 ASP A CA 1
ATOM 795 C C . ASP A 1 104 ? 10.507 0.780 -4.585 1.00 93.38 104 ASP A C 1
ATOM 797 O O . ASP A 1 104 ? 9.624 1.143 -3.811 1.00 93.38 104 ASP A O 1
ATOM 801 N N . MET A 1 105 ? 11.412 -0.138 -4.236 1.00 95.25 105 MET A N 1
ATOM 802 C CA . MET A 1 105 ? 11.381 -0.805 -2.930 1.00 95.25 105 MET A CA 1
ATOM 803 C C . MET A 1 105 ? 11.407 0.201 -1.763 1.00 95.25 105 MET A C 1
ATOM 805 O O . MET A 1 105 ? 10.694 0.032 -0.771 1.00 95.25 105 MET A O 1
ATOM 809 N N . VAL A 1 106 ? 12.216 1.265 -1.852 1.00 97.50 106 VAL A N 1
ATOM 810 C CA . VAL A 1 106 ? 12.246 2.325 -0.826 1.00 97.50 106 VAL A CA 1
ATOM 811 C C . VAL A 1 106 ? 10.912 3.075 -0.762 1.00 97.50 106 VAL A C 1
ATOM 813 O O . VAL A 1 106 ? 10.413 3.330 0.338 1.00 97.50 106 VAL A O 1
ATOM 816 N N . ALA A 1 107 ? 10.323 3.419 -1.910 1.00 97.06 107 ALA A N 1
ATOM 817 C CA . ALA A 1 107 ? 9.018 4.071 -1.986 1.00 97.06 107 ALA A CA 1
ATOM 818 C C . ALA A 1 107 ? 7.902 3.184 -1.404 1.00 97.06 107 ALA A C 1
ATOM 820 O O . ALA A 1 107 ? 7.081 3.659 -0.614 1.00 97.06 107 ALA A O 1
ATOM 821 N N . ASP A 1 108 ? 7.926 1.888 -1.697 1.00 97.44 108 ASP A N 1
ATOM 822 C CA . ASP A 1 108 ? 6.988 0.893 -1.181 1.00 97.44 108 ASP A CA 1
ATOM 823 C C . ASP A 1 108 ? 7.063 0.797 0.346 1.00 97.44 108 ASP A C 1
ATOM 825 O O . ASP A 1 108 ? 6.053 0.935 1.045 1.00 97.44 108 ASP A O 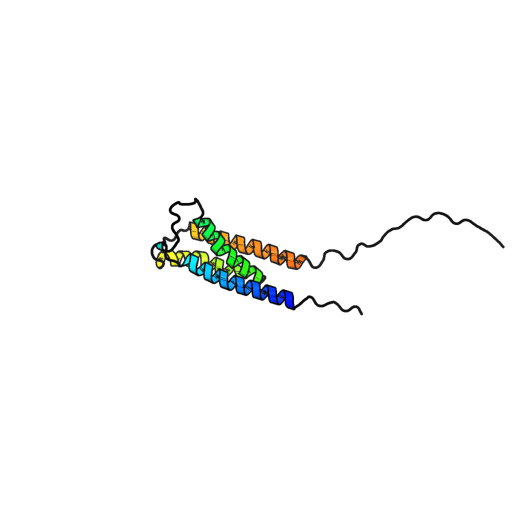1
ATOM 829 N N . LEU A 1 109 ? 8.275 0.653 0.896 1.00 98.50 109 LEU A N 1
ATOM 830 C CA . LEU A 1 109 ? 8.505 0.626 2.342 1.00 98.50 109 LEU A CA 1
ATOM 831 C C . LEU A 1 109 ? 8.078 1.936 3.019 1.00 98.50 109 LEU A C 1
ATOM 833 O O . LEU A 1 109 ? 7.477 1.902 4.098 1.00 98.50 109 LEU A O 1
ATOM 837 N N . ALA A 1 110 ? 8.326 3.090 2.390 1.00 98.50 110 ALA A N 1
ATOM 838 C CA . ALA A 1 110 ? 7.833 4.377 2.877 1.00 98.50 110 ALA A CA 1
ATOM 839 C C . ALA A 1 110 ? 6.295 4.412 2.911 1.00 98.50 110 ALA A C 1
ATOM 841 O O . ALA A 1 110 ? 5.710 4.883 3.892 1.00 98.50 110 ALA A O 1
ATOM 842 N N . GLY A 1 111 ? 5.641 3.843 1.895 1.00 98.62 111 GLY A N 1
ATOM 843 C CA . GLY A 1 111 ? 4.199 3.619 1.857 1.00 98.62 111 GLY A CA 1
ATOM 844 C C . GLY A 1 111 ? 3.704 2.779 3.033 1.00 98.62 111 GLY A C 1
ATOM 845 O O . GLY A 1 111 ? 2.796 3.205 3.752 1.00 98.62 111 GLY A O 1
ATOM 846 N N . VAL A 1 112 ? 4.333 1.631 3.303 1.00 98.75 112 VAL A N 1
ATOM 847 C CA . VAL A 1 112 ? 3.990 0.762 4.447 1.00 98.75 112 VAL A CA 1
ATOM 848 C C . VAL A 1 112 ? 4.092 1.524 5.769 1.00 98.75 112 VAL A C 1
ATOM 850 O O . VAL A 1 112 ? 3.147 1.519 6.565 1.00 98.75 112 VAL A O 1
ATOM 853 N N . VAL A 1 113 ? 5.206 2.223 6.003 1.00 98.62 113 VAL A N 1
ATOM 854 C CA . VAL A 1 113 ? 5.421 3.009 7.229 1.00 98.62 113 VAL A CA 1
ATOM 855 C C . VAL A 1 113 ? 4.353 4.092 7.375 1.00 98.62 113 VAL A C 1
ATOM 857 O O . VAL A 1 113 ? 3.756 4.225 8.447 1.00 98.62 113 VAL A O 1
ATOM 860 N N . LEU A 1 114 ? 4.064 4.836 6.305 1.00 98.69 114 LEU A N 1
ATOM 861 C CA . LEU A 1 114 ? 3.052 5.890 6.300 1.00 98.69 114 LEU A CA 1
ATOM 862 C C . LEU A 1 114 ? 1.654 5.332 6.600 1.00 98.69 114 LEU A C 1
ATOM 864 O O . LEU A 1 114 ? 0.967 5.829 7.498 1.00 98.69 114 LEU A O 1
ATOM 868 N N . GLY A 1 115 ? 1.244 4.280 5.889 1.00 98.56 115 GLY A N 1
ATOM 869 C CA . GLY A 1 115 ? -0.053 3.631 6.062 1.00 98.56 115 GLY A CA 1
ATOM 870 C C . GLY A 1 115 ? -0.246 3.100 7.481 1.00 98.56 115 GLY A C 1
ATOM 871 O O . GLY A 1 115 ? -1.267 3.379 8.121 1.00 98.56 115 GLY A O 1
ATOM 872 N N . ALA A 1 116 ? 0.764 2.409 8.015 1.00 98.50 116 ALA A N 1
ATOM 873 C CA . ALA A 1 116 ? 0.753 1.883 9.374 1.00 98.50 116 ALA A CA 1
ATOM 874 C C . ALA A 1 116 ? 0.691 3.005 10.421 1.00 98.50 116 ALA A C 1
ATOM 876 O O . ALA A 1 116 ? -0.132 2.943 11.337 1.00 98.50 116 ALA A O 1
ATOM 877 N N . ALA A 1 117 ? 1.502 4.058 10.278 1.00 98.25 117 ALA A N 1
ATOM 878 C CA . ALA A 1 117 ? 1.533 5.180 11.214 1.00 98.25 117 ALA A CA 1
ATOM 879 C C . ALA A 1 117 ? 0.189 5.924 11.271 1.00 98.25 117 ALA A C 1
ATOM 881 O O . ALA A 1 117 ? -0.315 6.222 12.359 1.00 98.25 117 ALA A O 1
ATOM 882 N N . LEU A 1 118 ? -0.421 6.198 10.114 1.00 98.25 118 LEU A N 1
ATOM 883 C CA . LEU A 1 118 ? -1.723 6.861 10.028 1.00 98.25 118 LEU A CA 1
ATOM 884 C C . LEU A 1 118 ? -2.846 5.994 10.609 1.00 98.25 118 LEU A C 1
ATOM 886 O O . LEU A 1 118 ? -3.681 6.493 11.368 1.00 98.25 118 LEU A O 1
ATOM 890 N N . ALA A 1 119 ? -2.852 4.695 10.303 1.00 97.38 119 ALA A N 1
ATOM 891 C CA . ALA A 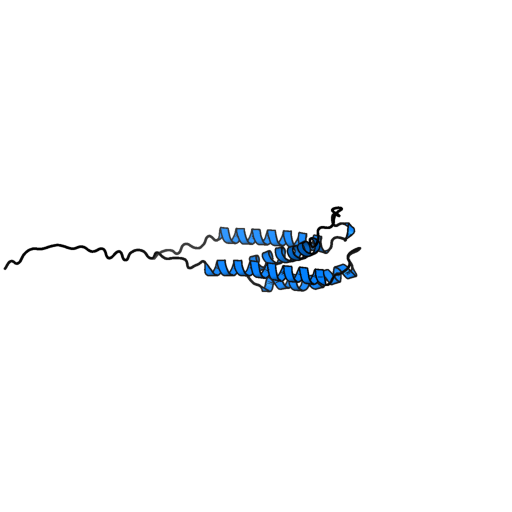1 119 ? -3.826 3.756 10.850 1.00 97.38 119 ALA A CA 1
ATOM 892 C C . ALA A 1 119 ? -3.698 3.630 12.369 1.00 97.38 119 ALA A C 1
ATOM 894 O O . ALA A 1 119 ? -4.697 3.682 13.086 1.00 97.38 119 ALA A O 1
ATOM 895 N N . TRP A 1 120 ? -2.469 3.520 12.867 1.00 96.12 120 TRP A N 1
ATOM 896 C CA . TRP A 1 120 ? -2.192 3.363 14.286 1.00 96.12 120 TRP A CA 1
ATOM 897 C C . TRP A 1 120 ? -2.587 4.597 15.097 1.00 96.12 120 TRP A C 1
ATOM 899 O O . TRP A 1 120 ? -3.216 4.467 16.145 1.00 96.12 120 TRP A O 1
ATOM 909 N N . ARG A 1 121 ? -2.318 5.804 14.581 1.00 95.81 121 ARG A N 1
ATOM 910 C CA . ARG A 1 121 ? -2.819 7.057 15.172 1.00 95.81 121 ARG A CA 1
ATOM 911 C C . ARG A 1 121 ? -4.345 7.068 15.280 1.00 95.81 121 ARG A C 1
ATOM 913 O O . ARG A 1 121 ? -4.873 7.507 16.295 1.00 95.81 121 ARG A O 1
ATOM 920 N N . ALA A 1 122 ? -5.055 6.582 14.262 1.00 93.62 122 ALA A N 1
ATOM 921 C CA . ALA A 1 122 ? -6.514 6.501 14.299 1.00 93.62 122 ALA A CA 1
ATOM 922 C C . ALA A 1 122 ? -7.016 5.471 15.327 1.00 93.62 122 ALA A C 1
ATOM 924 O O . ALA A 1 122 ? -7.955 5.760 16.060 1.00 93.62 122 ALA A O 1
ATOM 925 N N . VAL A 1 123 ? -6.376 4.299 15.415 1.00 92.69 123 VAL A N 1
ATOM 926 C CA . VAL A 1 123 ? -6.733 3.253 16.390 1.00 92.69 123 VAL A CA 1
ATOM 927 C C . VAL A 1 123 ? -6.539 3.741 17.828 1.00 92.69 123 VAL A C 1
ATOM 929 O O . VAL A 1 123 ? -7.429 3.542 18.647 1.00 92.69 123 VAL A O 1
ATOM 932 N N . ARG A 1 124 ? -5.428 4.424 18.140 1.00 92.56 124 ARG A N 1
ATOM 933 C CA . ARG A 1 124 ? -5.182 4.959 19.493 1.00 92.56 124 ARG A CA 1
ATOM 934 C C . ARG A 1 124 ? -6.229 5.989 19.920 1.00 92.56 124 ARG A C 1
ATOM 936 O O . ARG A 1 124 ? -6.769 5.877 21.012 1.00 92.56 124 ARG A O 1
ATOM 943 N N . ARG A 1 125 ? -6.595 6.918 19.029 1.00 91.25 125 ARG A N 1
ATOM 944 C CA . ARG A 1 125 ? -7.627 7.931 19.314 1.00 91.25 125 ARG A CA 1
ATOM 945 C C . ARG A 1 125 ? -8.990 7.323 19.630 1.00 91.25 125 ARG A C 1
ATOM 947 O O . ARG A 1 125 ? -9.700 7.829 20.487 1.00 91.25 125 ARG A O 1
ATOM 954 N N . GLU A 1 126 ? -9.354 6.233 18.956 1.00 87.00 126 GLU A N 1
ATOM 955 C CA . GLU A 1 126 ? -10.602 5.512 19.237 1.00 87.00 126 GLU A CA 1
ATOM 956 C C . GLU A 1 126 ? -10.585 4.835 20.623 1.00 87.00 126 GLU A C 1
ATOM 958 O O . GLU A 1 126 ? -11.639 4.690 21.237 1.00 87.00 126 GLU A O 1
ATOM 963 N N . VAL A 1 127 ? -9.405 4.448 21.125 1.00 81.88 127 VAL A N 1
ATOM 964 C CA . VAL A 1 127 ? -9.219 3.872 22.470 1.00 81.88 127 VAL A CA 1
ATOM 965 C C . VAL A 1 127 ? -9.184 4.949 23.562 1.00 81.88 127 VAL A C 1
ATOM 967 O O . VAL A 1 127 ? -9.612 4.676 24.677 1.00 81.88 127 VAL A O 1
ATOM 970 N N . GLU A 1 128 ? -8.702 6.155 23.255 1.00 83.00 128 GLU A N 1
ATOM 971 C CA . GLU A 1 128 ? -8.564 7.288 24.193 1.00 83.00 128 GLU A CA 1
ATOM 972 C C . GLU A 1 128 ? -9.854 8.122 24.351 1.00 83.00 128 GLU A C 1
ATOM 974 O O . GLU A 1 128 ? -10.075 8.729 25.395 1.00 83.00 128 GLU A O 1
ATOM 979 N N . ALA A 1 129 ? -10.749 8.103 23.358 1.00 74.12 129 ALA A N 1
ATOM 980 C CA . ALA A 1 129 ? -12.047 8.789 23.376 1.00 74.12 129 ALA A CA 1
ATOM 981 C C . ALA A 1 129 ? -13.117 8.368 24.434 1.00 74.12 129 ALA A C 1
ATOM 983 O O . ALA A 1 129 ? -14.117 9.079 24.529 1.00 74.12 129 ALA A O 1
ATOM 984 N N . PRO A 1 130 ? -13.010 7.291 25.247 1.00 57.44 130 PRO A N 1
ATOM 985 C CA . PRO A 1 130 ? -14.043 6.923 26.230 1.00 57.44 130 PRO A CA 1
ATOM 986 C C . PRO A 1 130 ? -14.216 7.837 27.462 1.00 57.44 130 PRO A C 1
ATOM 988 O O . PRO A 1 130 ? -14.930 7.438 28.379 1.00 57.44 130 PRO A O 1
ATOM 991 N N . GLY A 1 131 ? -13.572 9.011 27.536 1.00 55.28 131 GLY A N 1
ATOM 992 C CA . GLY A 1 131 ? -13.455 9.782 28.786 1.00 55.28 131 GLY A CA 1
ATOM 993 C C . GLY A 1 131 ? -13.741 11.285 28.738 1.00 55.28 131 GLY A C 1
ATOM 994 O O . GLY A 1 131 ? -13.485 11.951 29.740 1.00 55.28 131 GLY A O 1
ATOM 995 N N . GLU A 1 132 ? -14.255 11.854 27.643 1.00 56.59 132 GLU A N 1
ATOM 996 C CA . GLU A 1 132 ? -14.583 13.287 27.636 1.00 56.59 132 GLU A CA 1
ATOM 997 C C . GLU A 1 132 ? -15.950 13.593 28.278 1.00 56.59 132 GLU A C 1
ATOM 999 O O . GLU A 1 132 ? -17.008 13.535 27.659 1.00 56.59 132 GLU A O 1
ATOM 1004 N N . VAL A 1 133 ? -15.828 13.993 29.549 1.00 55.91 133 VAL A N 1
ATOM 1005 C CA . VAL A 1 133 ? -16.638 14.955 30.312 1.00 55.91 133 VAL A CA 1
ATOM 1006 C C . VAL A 1 133 ? -17.992 14.464 30.834 1.00 55.91 133 VAL A C 1
ATOM 1008 O O . VAL A 1 133 ? -19.062 14.807 30.338 1.00 55.91 133 VAL A O 1
ATOM 1011 N N . GLY A 1 134 ? -17.933 13.775 31.977 1.00 44.31 134 GLY A N 1
ATOM 1012 C CA . GLY A 1 134 ? -18.945 13.977 33.008 1.00 44.31 134 GLY A CA 1
ATOM 1013 C C . GLY A 1 134 ? -18.913 15.442 33.446 1.00 44.31 134 GLY A C 1
ATOM 1014 O O . GLY A 1 134 ? -17.977 15.873 34.109 1.00 44.31 134 GLY A O 1
ATOM 1015 N N . GLU A 1 135 ? -19.886 16.204 32.957 1.00 52.81 135 GLU A N 1
ATOM 1016 C CA . GLU A 1 135 ? -20.625 17.230 33.692 1.00 52.81 135 GLU A CA 1
ATOM 1017 C C . GLU A 1 135 ? -19.895 17.799 34.924 1.00 52.81 135 GLU A C 1
ATOM 1019 O O . GLU A 1 135 ? -20.129 17.397 36.062 1.00 52.81 135 GLU A O 1
ATOM 1024 N N . VAL A 1 136 ? -19.026 18.792 34.708 1.00 53.53 136 VAL A N 1
ATOM 1025 C CA . VAL A 1 136 ? -18.665 19.745 35.769 1.00 53.53 136 VAL A CA 1
ATOM 1026 C C . VAL A 1 136 ? -19.831 20.728 35.881 1.00 53.53 136 VAL A C 1
ATOM 1028 O O . VAL A 1 136 ? -19.777 21.860 35.406 1.00 53.53 136 VAL A O 1
ATOM 1031 N N . GLY A 1 137 ? -20.939 20.231 36.425 1.00 47.19 137 GLY A N 1
ATOM 1032 C CA . GLY A 1 137 ? -22.128 20.992 36.764 1.00 47.19 137 GLY A CA 1
ATOM 1033 C C . GLY A 1 137 ? -22.072 21.439 38.221 1.00 47.19 137 GLY A C 1
ATOM 1034 O O . GLY A 1 137 ? -22.107 20.623 39.133 1.00 47.19 137 GLY A O 1
ATOM 1035 N N . GLU A 1 138 ? -22.031 22.757 38.398 1.00 55.59 138 GLU A N 1
ATOM 1036 C CA . GLU A 1 138 ? -22.594 23.474 39.546 1.00 55.59 138 GLU A CA 1
ATOM 1037 C C . GLU A 1 138 ? -21.803 23.492 40.873 1.00 55.59 138 GLU A C 1
ATOM 1039 O O . GLU A 1 138 ? -22.155 22.879 41.876 1.00 55.59 138 GLU A O 1
ATOM 1044 N N . VAL A 1 139 ? -20.804 24.381 40.941 1.00 51.12 139 VAL A N 1
ATOM 1045 C CA . VAL A 1 139 ? -20.545 25.149 42.176 1.00 51.12 139 VAL A CA 1
ATOM 1046 C C . VAL A 1 139 ? -20.841 26.617 41.889 1.00 51.12 139 VAL A C 1
ATOM 1048 O O . VAL A 1 139 ? -19.967 27.477 41.830 1.00 51.12 139 VAL A O 1
ATOM 1051 N N . GLY A 1 140 ? -22.126 26.903 41.688 1.00 48.81 140 GLY A N 1
ATOM 1052 C CA . GLY A 1 140 ? -22.677 28.246 41.811 1.00 48.81 140 GLY A CA 1
ATOM 1053 C C . GLY A 1 140 ? -22.921 28.557 43.285 1.00 48.81 140 GLY A C 1
ATOM 1054 O O . GLY A 1 140 ? -24.058 28.527 43.746 1.00 48.81 140 GLY A O 1
ATOM 1055 N N . ARG A 1 141 ? -21.864 28.847 44.055 1.00 52.06 141 ARG A N 1
ATOM 1056 C CA . ARG A 1 141 ? -22.014 29.443 45.394 1.00 52.06 141 ARG A CA 1
ATOM 1057 C C . ARG A 1 141 ? -22.350 30.925 45.216 1.00 52.06 141 ARG A C 1
ATOM 1059 O O . ARG A 1 141 ? -21.485 31.789 45.307 1.00 52.06 141 ARG A O 1
ATOM 1066 N N . GLY A 1 142 ? -23.616 31.174 44.893 1.00 44.50 142 GLY A N 1
ATOM 1067 C CA . GLY A 1 142 ? -24.228 32.491 44.874 1.00 44.50 142 GLY A CA 1
ATOM 1068 C C . GLY A 1 142 ? -24.509 32.967 46.293 1.00 44.50 142 GLY A C 1
ATOM 1069 O O . GLY A 1 142 ? -25.200 32.303 47.065 1.00 44.50 142 GLY A O 1
ATOM 1070 N N . ASP A 1 143 ? -23.946 34.126 46.598 1.00 51.16 143 ASP A N 1
ATOM 1071 C CA . ASP A 1 143 ? -24.266 34.989 47.723 1.00 51.16 143 ASP A CA 1
ATOM 1072 C C . ASP A 1 143 ? -25.781 35.113 47.953 1.00 51.16 143 ASP A C 1
ATOM 1074 O O . ASP A 1 143 ? -26.550 35.363 47.018 1.00 51.16 143 ASP A O 1
ATOM 1078 N N . ARG A 1 144 ? -26.220 35.034 49.214 1.00 52.91 144 ARG A N 1
ATOM 1079 C CA . ARG A 1 144 ? -27.460 35.701 49.621 1.00 52.91 144 ARG A CA 1
ATOM 1080 C C . ARG A 1 144 ? -27.345 36.272 51.030 1.00 52.91 144 ARG A C 1
ATOM 1082 O O . ARG A 1 144 ? -27.483 35.585 52.038 1.00 52.91 144 ARG A O 1
ATOM 1089 N N . ILE A 1 145 ? -27.096 37.574 51.028 1.00 53.31 145 ILE A N 1
ATOM 1090 C CA . ILE A 1 145 ? -27.303 38.531 52.109 1.00 53.31 145 ILE A CA 1
ATOM 1091 C C . ILE A 1 145 ? -28.768 38.517 52.579 1.00 53.31 145 ILE A C 1
ATOM 1093 O O . ILE A 1 145 ? -29.681 38.503 51.757 1.00 53.31 145 ILE A O 1
ATOM 1097 N N . GLY A 1 146 ? -28.961 38.664 53.895 1.00 48.28 146 GLY A N 1
ATOM 1098 C CA . GLY A 1 146 ? -30.053 39.469 54.456 1.00 48.28 146 GLY A CA 1
ATOM 1099 C C . GLY A 1 146 ? -31.238 38.711 55.057 1.00 48.28 146 GLY A C 1
ATOM 1100 O O . GLY A 1 146 ? -32.085 38.187 54.343 1.00 48.28 146 GLY A O 1
ATOM 1101 N N . GLY A 1 147 ? -31.357 38.761 56.386 1.00 44.22 147 GLY A N 1
ATOM 1102 C CA . GLY A 1 147 ? -32.558 38.349 57.113 1.00 44.22 147 GLY A CA 1
ATOM 1103 C C . GLY A 1 147 ? -32.449 38.658 58.603 1.00 44.22 147 GLY A C 1
ATOM 1104 O O . GLY A 1 147 ? -32.059 37.806 59.392 1.00 44.22 147 GLY A O 1
ATOM 1105 N N . SER A 1 148 ? -32.732 39.905 58.970 1.00 60.91 148 SER A N 1
ATOM 1106 C CA . SER A 1 148 ? -32.782 40.421 60.338 1.00 60.91 148 SER A CA 1
ATOM 1107 C C . SER A 1 148 ? -34.125 40.129 61.030 1.00 60.91 148 SER A C 1
ATOM 1109 O O . SER A 1 148 ? -35.178 40.158 60.398 1.00 60.91 148 SER A O 1
ATOM 1111 N N . GLY A 1 149 ? -34.077 39.960 62.360 1.00 46.38 149 GLY A N 1
ATOM 1112 C CA . GLY A 1 149 ? -35.219 40.043 63.290 1.00 46.38 149 GLY A CA 1
ATOM 1113 C C . GLY A 1 149 ? -35.601 38.696 63.918 1.00 46.38 149 GLY A C 1
ATOM 1114 O O . GLY A 1 149 ? -35.785 37.725 63.205 1.00 46.38 149 GLY A O 1
ATOM 1115 N N . ARG A 1 150 ? -35.764 38.523 65.234 1.00 50.84 150 ARG A N 1
ATOM 1116 C CA . ARG A 1 150 ? -35.868 39.397 66.421 1.00 50.84 150 ARG A CA 1
ATOM 1117 C C . ARG A 1 150 ? -35.550 38.536 67.670 1.00 50.84 150 ARG A C 1
ATOM 1119 O O . ARG A 1 150 ? -35.715 37.322 67.586 1.00 50.84 150 ARG A O 1
ATOM 1126 N N . PRO A 1 151 ? -35.178 39.117 68.826 1.00 63.28 151 PRO A N 1
ATOM 1127 C CA . PRO A 1 151 ? -35.128 38.397 70.098 1.00 63.28 151 PRO A CA 1
ATOM 1128 C C . PRO A 1 151 ? -36.500 38.434 70.794 1.00 63.28 151 PRO A C 1
ATOM 1130 O O . PRO A 1 151 ? -37.228 39.421 70.670 1.00 63.28 151 PRO A O 1
ATOM 1133 N N . GLY A 1 152 ? -36.853 37.387 71.541 1.00 56.16 152 GLY A N 1
ATOM 1134 C CA . GLY A 1 152 ? -38.100 37.369 72.304 1.00 56.16 152 GLY A CA 1
ATOM 1135 C C . GLY A 1 152 ? -38.247 36.166 73.232 1.00 56.16 152 GLY A C 1
ATOM 1136 O O . GLY A 1 152 ? -38.800 35.165 72.800 1.00 56.16 152 GLY A O 1
ATOM 1137 N N . VAL A 1 153 ? -37.805 36.391 74.478 1.00 54.25 153 VAL A N 1
ATOM 1138 C CA . VAL A 1 153 ? -38.200 35.787 75.774 1.00 54.25 153 VAL A CA 1
ATOM 1139 C C . VAL A 1 153 ? -37.954 34.295 75.992 1.00 54.25 153 VAL A C 1
ATOM 1141 O O . VAL A 1 153 ? -38.636 33.460 75.366 1.00 54.25 153 VAL A O 1
#

Organism: NCBI:txid455343

Secondary structure (DSSP, 8-state):
--------HHHHHHHHHHHHHHHHHHHHHHHHHHHS-GGGS---SSPPTTHHHHHHHHHHHHHHHHHHHHHTSGGGGHHHHHHHHHHHHHHHHHSTT----HHHHHHHHHHHHHHHHHHHHHHHHHHHGGGS---------------------

Foldseek 3Di:
DDDDDDPDVVVVVVVLVVLVVQLVVLVVVLVCVLQPAPVPPDDPVDDDPCVLLVCLLQSQQRNLLSQCLNVVDLVSLVVQLVVLVVSLVCCCPPRHNGHRDPSSSVSSNNSSVNNSVVSNVVSVCVVVPPDPDDDPDDPPPDDDDDDDDDDDD

pLDDT: mean 83.42, std 17.65, range [44.22, 98.75]